Protein AF-A0A9D5FQ10-F1 (afdb_monomer_lite)

Radius of gyration: 19.31 Å; chains: 1; bounding box: 52×27×42 Å

Structure (mmCIF, N/CA/C/O backbone):
data_AF-A0A9D5FQ10-F1
#
_entry.id   AF-A0A9D5FQ10-F1
#
loop_
_atom_site.group_PDB
_atom_site.id
_atom_site.type_symbol
_atom_site.label_atom_id
_atom_site.label_alt_id
_atom_site.label_comp_id
_atom_site.label_asym_id
_atom_site.label_entity_id
_atom_site.label_seq_id
_atom_site.pdbx_PDB_ins_code
_atom_site.Cartn_x
_atom_site.Cartn_y
_atom_site.Cartn_z
_atom_site.occupancy
_atom_site.B_iso_or_equiv
_atom_site.auth_seq_id
_atom_site.auth_comp_id
_atom_site.auth_asym_id
_atom_site.auth_atom_id
_atom_site.pdbx_PDB_model_num
ATOM 1 N N . MET A 1 1 ? 16.873 -17.946 -29.615 1.00 32.41 1 MET A N 1
ATOM 2 C CA . MET A 1 1 ? 16.794 -18.595 -28.286 1.00 32.41 1 MET A CA 1
ATOM 3 C C . MET A 1 1 ? 18.141 -18.416 -27.597 1.00 32.41 1 MET A C 1
ATOM 5 O O . MET A 1 1 ? 19.077 -19.122 -27.940 1.00 32.41 1 MET A O 1
ATOM 9 N N . ILE A 1 2 ? 18.283 -17.409 -26.732 1.00 38.16 2 ILE A N 1
ATOM 10 C CA . ILE A 1 2 ? 19.558 -17.108 -26.059 1.00 38.16 2 ILE A CA 1
ATOM 11 C C . ILE A 1 2 ? 19.587 -17.900 -24.747 1.00 38.16 2 ILE A C 1
ATOM 13 O O . ILE A 1 2 ? 18.724 -17.706 -23.893 1.00 38.16 2 ILE A O 1
ATOM 17 N N . ARG A 1 3 ? 20.537 -18.833 -24.615 1.00 32.09 3 ARG A N 1
ATOM 18 C CA . ARG A 1 3 ? 20.818 -19.549 -23.362 1.00 32.09 3 ARG A CA 1
ATOM 19 C C . ARG A 1 3 ? 21.772 -18.699 -22.523 1.00 32.09 3 ARG A C 1
ATOM 21 O O . ARG A 1 3 ? 22.818 -18.304 -23.022 1.00 32.09 3 ARG A O 1
ATOM 28 N N . PHE A 1 4 ? 21.420 -18.440 -21.267 1.00 40.16 4 PHE A N 1
ATOM 29 C CA . PHE A 1 4 ? 22.328 -17.842 -20.290 1.00 40.16 4 PHE A CA 1
ATOM 30 C C . PHE A 1 4 ? 23.164 -18.957 -19.655 1.00 40.16 4 PHE A C 1
ATOM 32 O O . PHE A 1 4 ? 22.627 -19.758 -18.888 1.00 40.16 4 PHE A O 1
ATOM 39 N N . ASP A 1 5 ? 24.455 -19.035 -19.989 1.00 45.44 5 ASP A N 1
ATOM 40 C CA . ASP A 1 5 ? 25.412 -19.786 -19.176 1.00 45.44 5 ASP A CA 1
ATOM 41 C C . ASP A 1 5 ? 25.788 -18.941 -17.948 1.00 45.44 5 ASP A C 1
ATOM 43 O O . ASP A 1 5 ? 25.947 -17.721 -18.017 1.00 45.44 5 ASP A O 1
ATOM 47 N N . GLY A 1 6 ? 25.807 -19.578 -16.781 1.00 52.16 6 GLY A N 1
ATOM 48 C CA . GLY A 1 6 ? 25.891 -18.922 -15.480 1.00 52.16 6 GLY A CA 1
ATOM 49 C C . GLY A 1 6 ? 27.287 -18.436 -15.098 1.00 52.16 6 GLY A C 1
ATOM 50 O O . GLY A 1 6 ? 27.741 -18.746 -14.000 1.00 52.16 6 GLY A O 1
ATOM 51 N N . SER A 1 7 ? 27.978 -17.674 -15.949 1.00 53.31 7 SER A N 1
ATOM 52 C CA . SER A 1 7 ? 29.305 -17.150 -15.597 1.00 53.31 7 SER A CA 1
ATOM 53 C C . SER A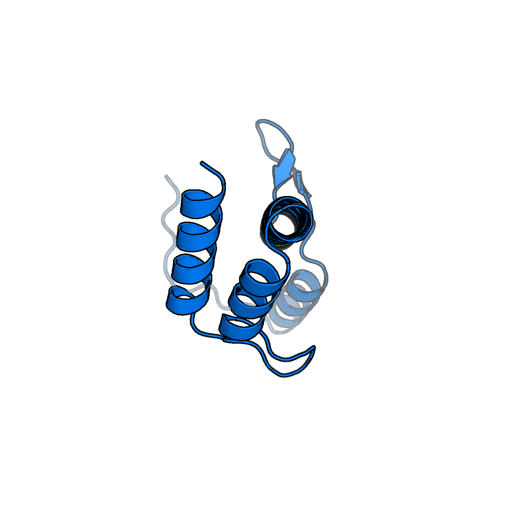 1 7 ? 29.600 -15.722 -16.076 1.00 53.31 7 SER A C 1
ATOM 55 O O . SER A 1 7 ? 30.703 -15.401 -16.511 1.00 53.31 7 SER A O 1
ATOM 57 N N . ILE A 1 8 ? 28.648 -14.795 -15.906 1.00 55.19 8 ILE A N 1
ATOM 58 C CA . ILE A 1 8 ? 28.909 -13.360 -16.117 1.00 55.19 8 ILE A CA 1
ATOM 59 C C . ILE A 1 8 ? 29.687 -12.797 -14.917 1.00 55.19 8 ILE A C 1
ATOM 61 O O . ILE A 1 8 ? 29.122 -12.447 -13.879 1.00 55.19 8 ILE A O 1
ATOM 65 N N . ARG A 1 9 ? 31.013 -12.692 -15.055 1.00 57.94 9 ARG A N 1
ATOM 66 C CA . ARG A 1 9 ? 31.886 -12.041 -14.068 1.00 57.94 9 ARG A CA 1
ATOM 67 C C . ARG A 1 9 ? 31.859 -10.523 -14.302 1.00 57.94 9 ARG A C 1
ATOM 69 O O . ARG A 1 9 ? 32.564 -10.007 -15.163 1.00 57.94 9 ARG A O 1
ATOM 76 N N . ILE A 1 10 ? 31.011 -9.811 -13.557 1.00 54.97 10 ILE A N 1
ATOM 77 C CA . ILE A 1 10 ? 30.836 -8.356 -13.705 1.00 54.97 10 ILE A CA 1
ATOM 78 C C . ILE A 1 10 ? 32.085 -7.628 -13.159 1.00 54.97 10 ILE A C 1
ATOM 80 O O . ILE A 1 10 ? 32.399 -7.787 -11.972 1.00 54.97 10 ILE A O 1
ATOM 84 N N . PRO A 1 11 ? 32.801 -6.824 -13.972 1.00 53.28 11 PRO A N 1
ATOM 85 C CA . PRO A 1 11 ? 33.965 -6.058 -13.519 1.00 53.28 11 PRO A CA 1
ATOM 86 C C . PRO A 1 11 ? 33.574 -5.048 -12.430 1.00 53.28 11 PRO A C 1
ATOM 88 O O . PRO A 1 11 ? 32.425 -4.619 -12.361 1.00 53.28 11 PRO A O 1
ATOM 91 N N . LYS A 1 12 ? 34.523 -4.628 -11.579 1.00 60.38 12 LYS A N 1
ATOM 92 C CA . LYS A 1 12 ? 34.245 -3.745 -10.421 1.00 60.38 12 LYS A CA 1
ATOM 93 C C . LYS A 1 12 ? 33.498 -2.451 -10.801 1.00 60.38 12 LYS A C 1
ATOM 95 O O . LYS A 1 12 ? 32.604 -2.030 -10.078 1.00 60.38 12 LYS A O 1
ATOM 100 N N . TRP A 1 13 ? 33.774 -1.887 -11.979 1.00 47.06 13 TRP A N 1
ATOM 101 C CA . TRP A 1 13 ? 33.030 -0.750 -12.542 1.00 47.06 13 TRP A CA 1
ATOM 102 C C . TRP A 1 13 ? 31.583 -1.094 -12.932 1.00 47.06 13 TRP A C 1
ATOM 104 O O . TRP A 1 13 ? 30.682 -0.283 -12.747 1.00 47.06 13 TRP A O 1
ATOM 114 N N . GLY A 1 14 ? 31.336 -2.315 -13.410 1.00 48.94 14 GLY A N 1
ATOM 115 C CA . GLY A 1 14 ? 29.993 -2.827 -13.681 1.00 48.94 14 GLY A CA 1
ATOM 116 C C . GLY A 1 14 ? 29.186 -3.086 -12.406 1.00 48.94 14 GLY A C 1
ATOM 117 O O . GLY A 1 14 ? 27.974 -2.920 -12.417 1.00 48.94 14 GLY A O 1
ATOM 118 N N . GLN A 1 15 ? 29.837 -3.412 -11.285 1.00 55.16 15 GLN A N 1
ATOM 119 C CA . GLN A 1 15 ? 29.168 -3.512 -9.980 1.00 55.16 15 GLN A CA 1
ATOM 120 C C . GLN A 1 15 ? 28.731 -2.131 -9.472 1.00 55.16 15 GLN A C 1
ATOM 122 O O . GLN A 1 15 ? 27.608 -1.985 -8.997 1.00 55.16 15 GLN A O 1
ATOM 127 N N . ILE A 1 16 ? 29.570 -1.102 -9.650 1.00 56.91 16 ILE A N 1
ATOM 128 C CA . ILE A 1 16 ? 29.210 0.296 -9.359 1.00 56.91 16 ILE A CA 1
ATOM 129 C C . ILE A 1 16 ? 28.040 0.737 -10.247 1.00 56.91 16 ILE A C 1
ATOM 131 O O . ILE A 1 16 ? 27.087 1.325 -9.744 1.00 56.91 16 ILE A O 1
ATOM 135 N N . LEU A 1 17 ? 28.057 0.393 -11.540 1.00 51.91 17 LEU A N 1
ATOM 136 C CA . LEU A 1 17 ? 26.959 0.702 -12.456 1.00 51.91 17 LEU A CA 1
ATOM 137 C C . LEU A 1 17 ? 25.654 0.011 -12.041 1.00 51.91 17 LEU A C 1
ATOM 139 O O . LEU A 1 17 ? 24.620 0.661 -12.054 1.00 51.91 17 LEU A O 1
ATOM 143 N N . VAL A 1 18 ? 25.687 -1.257 -11.614 1.00 53.62 18 VAL A N 1
ATOM 144 C CA . VAL A 1 18 ? 24.506 -1.977 -11.095 1.00 53.62 18 VAL A CA 1
ATOM 145 C C . VAL A 1 18 ? 23.966 -1.330 -9.818 1.00 53.62 18 VAL A C 1
ATOM 147 O O . VAL A 1 18 ? 22.752 -1.205 -9.673 1.00 53.62 18 VAL A O 1
ATOM 150 N N . VAL A 1 19 ? 24.836 -0.875 -8.913 1.00 54.38 19 VAL A N 1
ATOM 151 C CA . VAL A 1 19 ? 24.427 -0.162 -7.691 1.00 54.38 19 VAL A CA 1
ATOM 152 C C . VAL A 1 19 ? 23.814 1.201 -8.028 1.00 54.38 19 VAL A C 1
ATOM 154 O O . VAL A 1 19 ? 22.761 1.547 -7.495 1.00 54.38 19 VAL A O 1
ATOM 157 N N . VAL A 1 20 ? 24.403 1.950 -8.962 1.00 57.03 20 VAL A N 1
ATOM 158 C CA . VAL A 1 20 ? 23.848 3.227 -9.440 1.00 57.03 20 VAL A CA 1
ATOM 159 C C . 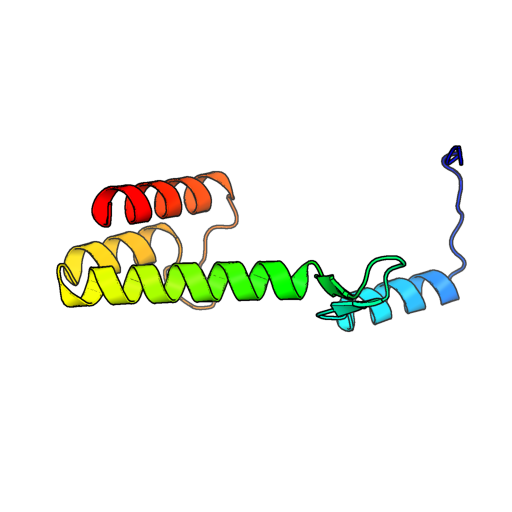VAL A 1 20 ? 22.523 3.004 -10.173 1.00 57.03 20 VAL A C 1
ATOM 161 O O . VAL A 1 20 ? 21.575 3.740 -9.921 1.00 57.03 20 VAL A O 1
ATOM 164 N N . LEU A 1 21 ? 22.400 1.956 -10.997 1.00 52.56 21 LEU A N 1
ATOM 165 C CA . LEU A 1 21 ? 21.147 1.587 -11.667 1.00 52.56 21 LEU A CA 1
ATOM 166 C C . LEU A 1 21 ? 20.068 1.131 -10.675 1.00 52.56 21 LEU A C 1
ATOM 168 O O . LEU A 1 21 ? 18.894 1.403 -10.884 1.00 52.56 21 LEU A O 1
ATOM 172 N N . MET A 1 22 ? 20.443 0.463 -9.581 1.00 49.84 22 M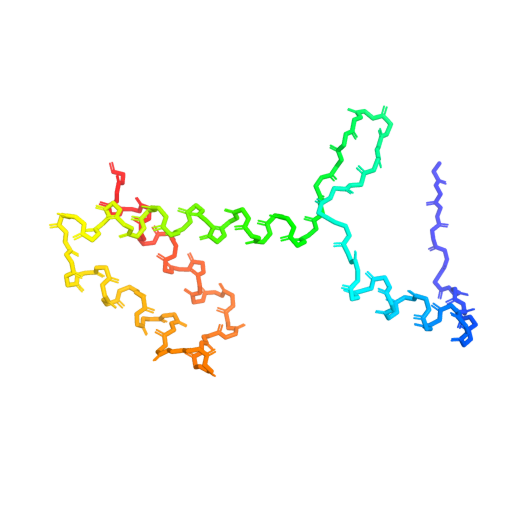ET A N 1
ATOM 173 C CA . MET A 1 22 ? 19.534 0.117 -8.478 1.00 49.84 22 MET A CA 1
ATOM 174 C C . MET A 1 22 ? 19.007 1.370 -7.767 1.00 49.84 22 MET A C 1
ATOM 176 O O . MET A 1 22 ? 17.823 1.443 -7.432 1.00 49.84 22 MET A O 1
ATOM 180 N N . LEU A 1 23 ? 19.855 2.390 -7.601 1.00 54.19 23 LEU A N 1
ATOM 181 C CA . LEU A 1 23 ? 19.459 3.697 -7.069 1.00 54.19 23 LEU A CA 1
ATOM 182 C C . LEU A 1 23 ? 18.599 4.495 -8.071 1.00 54.19 23 LEU A C 1
ATOM 184 O O . LEU A 1 23 ? 17.721 5.256 -7.655 1.00 54.19 23 LEU A O 1
ATOM 188 N N . THR A 1 24 ? 18.760 4.275 -9.380 1.00 58.84 24 THR A N 1
ATOM 189 C CA . THR A 1 24 ? 18.069 5.017 -10.452 1.00 58.84 24 THR A CA 1
ATOM 190 C C . THR A 1 24 ? 17.033 4.225 -11.249 1.00 58.84 24 THR A C 1
ATOM 192 O O . THR A 1 24 ? 16.503 4.803 -12.186 1.00 58.84 24 THR A O 1
ATOM 195 N N . LEU A 1 25 ? 16.654 2.996 -10.854 1.00 62.12 25 LEU A N 1
ATOM 196 C CA . LEU A 1 25 ? 15.615 2.158 -11.491 1.00 62.12 25 LEU A CA 1
ATOM 197 C C . LEU A 1 25 ? 14.490 3.000 -12.136 1.00 62.12 25 LEU A C 1
ATOM 199 O O . LEU A 1 25 ? 13.635 3.528 -11.406 1.00 62.12 25 LEU A O 1
ATOM 203 N N . PRO A 1 26 ? 14.496 3.165 -13.471 1.00 71.50 26 PRO A N 1
ATOM 204 C CA . PRO A 1 26 ? 13.488 3.948 -14.164 1.00 71.50 26 PRO A CA 1
ATOM 205 C C . PRO A 1 26 ? 12.070 3.501 -13.809 1.00 71.50 26 PRO A C 1
ATOM 207 O O . PRO A 1 26 ? 11.799 2.307 -13.653 1.00 71.50 26 PRO A O 1
ATOM 210 N N . ALA A 1 27 ? 11.153 4.464 -13.698 1.00 80.94 27 ALA A N 1
ATOM 211 C CA . ALA A 1 27 ? 9.727 4.165 -13.600 1.00 80.94 27 ALA A CA 1
ATOM 212 C C . ALA A 1 27 ? 9.226 3.462 -14.873 1.00 80.94 27 ALA A C 1
ATOM 214 O O . ALA A 1 27 ? 8.355 2.598 -14.819 1.00 80.94 27 ALA A O 1
ATOM 215 N N . VAL A 1 28 ? 9.819 3.807 -16.015 1.00 87.31 28 VAL A N 1
ATOM 216 C CA . VAL A 1 28 ? 9.455 3.306 -17.335 1.00 87.31 28 VAL A CA 1
ATOM 217 C C . VAL A 1 28 ? 10.728 3.007 -18.122 1.00 87.31 28 VAL A C 1
ATOM 219 O O . VAL A 1 28 ? 11.686 3.777 -18.074 1.00 87.31 28 VAL A O 1
ATOM 222 N N . TYR A 1 29 ? 10.724 1.898 -18.855 1.00 84.38 29 TYR A N 1
ATOM 223 C CA . TYR A 1 29 ? 11.787 1.478 -19.763 1.00 84.38 29 TYR A CA 1
ATOM 224 C C . TYR A 1 29 ? 11.263 1.440 -21.202 1.00 84.38 29 TYR A C 1
ATOM 226 O O . TYR A 1 29 ? 10.099 1.095 -21.413 1.00 84.38 29 TYR A O 1
ATOM 234 N N . PRO A 1 30 ? 12.089 1.741 -22.214 1.00 86.81 30 PRO A N 1
ATOM 235 C CA . PRO A 1 30 ? 11.715 1.502 -23.603 1.00 86.81 30 PRO A CA 1
ATOM 236 C C . PRO A 1 30 ? 11.568 -0.007 -23.876 1.00 86.81 30 PRO A C 1
ATOM 238 O O . PRO A 1 30 ? 12.274 -0.831 -23.291 1.00 86.81 30 PRO A O 1
ATOM 241 N N . GLY A 1 31 ? 10.662 -0.377 -24.780 1.00 84.56 31 GLY A N 1
ATOM 242 C CA . GLY A 1 31 ? 10.459 -1.752 -25.230 1.00 84.56 31 GLY A CA 1
ATOM 243 C C . GLY A 1 31 ? 9.969 -1.790 -26.676 1.00 84.56 31 GLY A C 1
ATOM 244 O O . GLY A 1 31 ? 9.366 -0.833 -27.151 1.00 84.56 31 GLY A O 1
ATOM 245 N N . GLU A 1 32 ? 10.217 -2.900 -27.377 1.00 83.25 32 GLU A N 1
ATOM 246 C CA . GLU A 1 32 ? 9.887 -3.055 -28.809 1.00 83.25 32 GLU A CA 1
ATOM 247 C C . GLU A 1 32 ? 8.394 -2.856 -29.132 1.00 83.25 32 GLU A C 1
ATOM 249 O O . GLU A 1 32 ? 8.051 -2.491 -30.249 1.00 83.25 32 GLU A O 1
ATOM 254 N N . GLY A 1 33 ? 7.508 -3.051 -28.149 1.00 89.50 33 GLY A N 1
ATOM 255 C CA . GLY A 1 33 ? 6.059 -2.835 -28.260 1.00 89.50 33 GLY A CA 1
ATOM 256 C C . GLY A 1 33 ? 5.541 -1.625 -27.478 1.00 89.50 33 GLY A C 1
ATOM 257 O O . GLY A 1 33 ? 4.356 -1.572 -27.165 1.00 89.50 33 GLY A O 1
ATOM 258 N N . GLY A 1 34 ? 6.422 -0.697 -27.100 1.00 85.56 34 GLY A N 1
ATOM 259 C CA . GLY A 1 34 ? 6.093 0.464 -26.278 1.00 85.56 34 GLY A CA 1
ATOM 260 C C . GLY A 1 34 ? 6.718 0.427 -24.879 1.00 85.56 34 GLY A C 1
ATOM 261 O O . GLY A 1 34 ? 7.508 -0.468 -24.555 1.00 85.56 34 GLY A O 1
ATOM 262 N N . PRO A 1 35 ? 6.403 1.432 -24.046 1.00 89.94 35 PRO A N 1
ATOM 263 C CA . PRO A 1 35 ? 7.017 1.580 -22.737 1.00 89.94 35 PRO A CA 1
ATOM 264 C C . PRO A 1 35 ? 6.641 0.424 -21.798 1.00 89.94 35 PRO A C 1
ATOM 266 O O . PRO A 1 35 ? 5.477 0.045 -21.693 1.00 89.94 35 PRO A O 1
ATOM 269 N N . ARG A 1 36 ? 7.629 -0.127 -21.091 1.00 86.88 36 ARG A N 1
ATOM 270 C CA . ARG A 1 36 ? 7.464 -1.162 -20.064 1.00 86.88 36 ARG A CA 1
ATOM 271 C C . ARG A 1 36 ? 7.582 -0.537 -18.684 1.00 86.88 36 ARG A C 1
ATOM 273 O O . ARG A 1 36 ? 8.484 0.264 -18.446 1.00 86.88 36 ARG A O 1
ATOM 280 N N . SER A 1 37 ? 6.708 -0.918 -17.763 1.00 87.12 37 SER A N 1
ATOM 281 C CA . SER A 1 37 ? 6.779 -0.438 -16.389 1.00 87.12 37 SER A CA 1
ATOM 282 C C . SER A 1 37 ? 7.958 -1.046 -15.633 1.00 87.12 37 SER A C 1
ATOM 284 O O . SER A 1 37 ? 8.310 -2.218 -15.783 1.00 87.12 37 SER A O 1
ATOM 286 N N . GLY A 1 38 ? 8.603 -0.218 -14.818 1.00 87.81 38 GLY A N 1
ATOM 287 C CA . GLY A 1 38 ? 9.638 -0.646 -13.893 1.00 87.81 38 GLY A CA 1
ATOM 288 C C . GLY A 1 38 ? 9.062 -1.177 -12.587 1.00 87.81 38 GLY A C 1
ATOM 289 O O . GLY A 1 38 ? 7.973 -0.797 -12.165 1.00 87.81 38 GLY A O 1
ATOM 290 N N . VAL A 1 39 ? 9.848 -1.985 -11.874 1.00 86.69 39 VAL A N 1
ATOM 291 C CA . VAL A 1 39 ? 9.454 -2.547 -10.567 1.00 86.69 39 VAL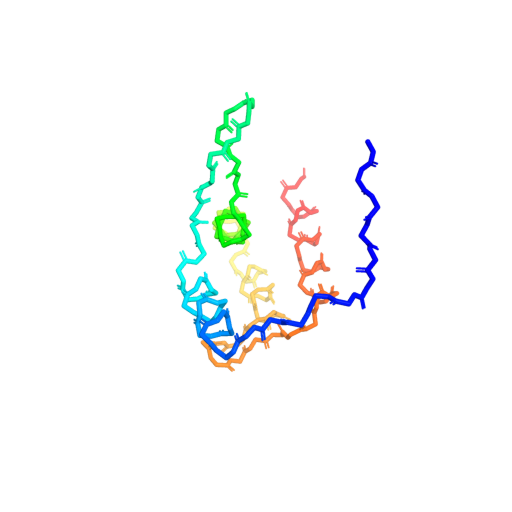 A CA 1
ATOM 292 C C . VAL A 1 39 ? 9.077 -1.453 -9.559 1.00 86.69 39 VAL A C 1
ATOM 294 O O . VAL A 1 39 ? 8.112 -1.612 -8.817 1.00 86.69 39 VAL A O 1
ATOM 297 N N . ARG A 1 40 ? 9.795 -0.318 -9.546 1.00 86.12 40 ARG A N 1
ATOM 298 C CA . ARG A 1 40 ? 9.465 0.812 -8.657 1.00 86.12 40 ARG A CA 1
ATOM 299 C C . ARG A 1 40 ? 8.133 1.466 -9.014 1.00 86.12 40 ARG A C 1
ATOM 301 O O . ARG A 1 40 ? 7.384 1.813 -8.109 1.00 86.12 40 ARG A O 1
ATOM 308 N N . PHE A 1 41 ? 7.839 1.599 -10.307 1.00 90.25 41 PHE A N 1
ATOM 309 C CA . PHE A 1 41 ? 6.566 2.145 -10.767 1.00 90.25 41 PHE A CA 1
ATOM 310 C C . PHE A 1 41 ? 5.407 1.230 -10.383 1.00 90.25 41 PHE A C 1
ATOM 312 O O . PHE A 1 41 ? 4.428 1.702 -9.820 1.00 90.25 41 PHE A O 1
ATOM 319 N N . GLU A 1 42 ? 5.545 -0.080 -10.594 1.00 92.44 42 GLU A N 1
ATOM 320 C CA . GLU A 1 42 ? 4.511 -1.040 -10.193 1.00 92.44 42 GLU A CA 1
ATOM 321 C C . GLU A 1 42 ? 4.289 -1.061 -8.678 1.00 92.44 42 GLU A C 1
ATOM 323 O O . GLU A 1 42 ? 3.147 -1.085 -8.229 1.00 92.44 42 GLU A O 1
ATOM 328 N N . ALA A 1 43 ? 5.358 -0.978 -7.880 1.00 89.81 43 ALA A N 1
ATOM 329 C CA . ALA A 1 43 ? 5.240 -0.907 -6.425 1.00 89.81 43 ALA A CA 1
ATOM 330 C C . ALA A 1 43 ? 4.532 0.377 -5.956 1.00 89.81 43 ALA A C 1
ATOM 332 O O . ALA A 1 43 ? 3.698 0.329 -5.053 1.00 89.81 43 ALA A O 1
ATOM 333 N N . GLN A 1 44 ? 4.839 1.524 -6.572 1.00 91.00 44 GLN A N 1
ATOM 334 C CA . GLN A 1 44 ? 4.160 2.788 -6.276 1.00 91.00 44 GLN A CA 1
ATOM 335 C C . GLN A 1 44 ? 2.692 2.754 -6.706 1.00 91.00 44 GLN A C 1
ATOM 337 O O . GLN A 1 44 ? 1.834 3.159 -5.926 1.00 91.00 44 GLN A O 1
ATOM 342 N N . ARG A 1 45 ? 2.398 2.224 -7.899 1.00 94.31 45 ARG A N 1
ATOM 343 C CA . ARG A 1 45 ? 1.031 2.061 -8.403 1.00 94.31 45 ARG A CA 1
ATOM 344 C C . ARG A 1 45 ? 0.198 1.182 -7.471 1.00 94.31 45 ARG A C 1
ATOM 346 O O . ARG A 1 45 ? -0.882 1.598 -7.068 1.00 94.31 45 ARG A O 1
ATOM 353 N N . GLU A 1 46 ? 0.719 0.018 -7.075 1.00 93.06 46 GLU A N 1
ATOM 354 C CA . GLU A 1 46 ? 0.049 -0.868 -6.111 1.00 93.06 46 GLU A CA 1
ATOM 355 C C . GLU A 1 46 ? -0.201 -0.150 -4.773 1.00 93.06 46 GLU A C 1
ATOM 357 O O . GLU A 1 46 ? -1.300 -0.232 -4.227 1.00 93.06 46 GLU A O 1
ATOM 362 N N . GLY A 1 47 ? 0.777 0.614 -4.276 1.00 92.50 47 GLY A N 1
ATOM 363 C CA . GLY A 1 47 ? 0.617 1.409 -3.058 1.00 92.50 47 GLY A CA 1
ATOM 364 C C . GLY A 1 47 ? -0.467 2.490 -3.164 1.00 92.50 47 GLY A C 1
ATOM 365 O O . GLY A 1 47 ? -1.237 2.674 -2.221 1.00 92.50 47 GLY A O 1
ATOM 366 N N . SER A 1 48 ? -0.558 3.184 -4.301 1.00 96.19 48 SER A N 1
ATOM 367 C CA . SER A 1 48 ? -1.603 4.184 -4.558 1.00 96.19 48 SER A CA 1
ATOM 368 C C . SER A 1 48 ? -2.997 3.559 -4.635 1.00 96.19 48 SER A C 1
ATOM 370 O O . SER A 1 48 ? -3.938 4.096 -4.056 1.00 96.19 48 SER A O 1
ATOM 372 N N . GLU A 1 49 ? -3.135 2.409 -5.295 1.00 96.06 49 GLU A N 1
ATOM 373 C CA . GLU A 1 49 ? -4.404 1.675 -5.368 1.00 96.06 49 GLU A CA 1
ATOM 374 C C . GLU A 1 49 ? -4.880 1.226 -3.983 1.00 96.06 49 GLU A C 1
ATOM 376 O O . GLU A 1 49 ? -6.034 1.453 -3.614 1.00 96.06 49 GLU A O 1
ATOM 381 N N . ASP A 1 50 ? -3.985 0.639 -3.185 1.00 94.88 50 ASP A N 1
ATOM 382 C CA . ASP A 1 50 ? -4.314 0.196 -1.829 1.00 94.88 50 ASP A CA 1
ATOM 383 C C . ASP A 1 50 ? -4.678 1.382 -0.913 1.00 94.88 50 ASP A C 1
ATOM 385 O O . ASP A 1 50 ? -5.562 1.253 -0.059 1.00 94.88 50 ASP A O 1
ATOM 389 N N . PHE A 1 51 ? -4.060 2.554 -1.108 1.00 95.62 51 PHE A N 1
ATOM 390 C CA . PHE A 1 51 ? -4.423 3.779 -0.392 1.00 95.62 51 PHE A CA 1
ATOM 391 C C . PHE A 1 51 ? -5.847 4.240 -0.718 1.00 95.62 51 PHE A C 1
ATOM 393 O O . PHE A 1 51 ? -6.620 4.509 0.204 1.00 95.62 51 PHE A O 1
ATOM 400 N N . GLU A 1 52 ? -6.231 4.286 -1.994 1.00 97.31 52 GLU A N 1
ATOM 401 C CA . GLU A 1 52 ? -7.589 4.686 -2.384 1.00 97.31 52 GLU A CA 1
ATOM 402 C C . GLU A 1 52 ? -8.646 3.717 -1.839 1.00 97.31 52 GLU A C 1
ATOM 404 O O . GLU A 1 52 ? -9.661 4.150 -1.287 1.00 97.31 52 GLU A O 1
ATOM 409 N N . LEU A 1 53 ? -8.380 2.407 -1.869 1.00 96.88 53 LEU A N 1
ATOM 410 C CA . LEU A 1 53 ? -9.259 1.410 -1.248 1.00 96.88 53 LEU A CA 1
ATOM 411 C C . LEU A 1 53 ? -9.401 1.639 0.265 1.00 96.88 53 LEU A C 1
ATOM 413 O O . LEU A 1 53 ? -10.508 1.593 0.810 1.00 96.88 53 LEU A O 1
ATOM 417 N N . LEU A 1 54 ? -8.302 1.931 0.963 1.00 96.94 54 LEU A N 1
ATOM 418 C CA . LEU A 1 54 ? -8.348 2.269 2.386 1.00 96.94 54 LEU A CA 1
ATOM 419 C C . LEU A 1 54 ? -9.146 3.550 2.645 1.00 96.94 54 LEU A C 1
ATOM 421 O O . LEU A 1 54 ? -9.915 3.582 3.604 1.00 96.94 54 LEU A O 1
ATOM 425 N N . ARG A 1 55 ? -9.034 4.571 1.788 1.00 97.69 55 ARG A N 1
ATOM 426 C CA . ARG A 1 55 ? -9.826 5.810 1.884 1.00 97.69 55 ARG A CA 1
ATOM 427 C C . ARG A 1 55 ? -11.311 5.560 1.645 1.00 97.69 55 ARG A C 1
ATOM 429 O O . ARG A 1 55 ? -12.143 6.124 2.356 1.00 97.69 55 ARG A O 1
ATOM 436 N N . MET A 1 56 ? -11.664 4.690 0.701 1.00 97.62 56 MET A N 1
ATOM 437 C CA . MET A 1 56 ? -13.049 4.251 0.501 1.00 97.62 56 MET A CA 1
ATOM 438 C C . MET A 1 56 ? -13.596 3.540 1.745 1.00 97.62 56 MET A C 1
ATOM 440 O O . MET A 1 56 ? -14.706 3.840 2.194 1.00 97.62 56 MET A O 1
ATOM 444 N N . LEU A 1 57 ? -12.810 2.638 2.343 1.00 97.75 57 LEU A N 1
ATOM 445 C CA . LEU A 1 57 ? -13.201 1.961 3.577 1.00 97.75 57 LEU A CA 1
ATOM 446 C C . LEU A 1 57 ? -13.308 2.943 4.747 1.00 97.75 57 LEU A C 1
ATOM 448 O O . LEU A 1 57 ? -14.252 2.858 5.523 1.00 97.75 57 LEU A O 1
ATOM 452 N N . GLU A 1 58 ? -12.384 3.888 4.875 1.00 97.81 58 GLU A N 1
ATOM 453 C CA . GLU A 1 58 ? -12.369 4.877 5.954 1.00 97.81 58 GLU A CA 1
ATOM 454 C C . GLU A 1 58 ? -13.632 5.746 5.959 1.00 97.81 58 GLU A C 1
ATOM 456 O O . GLU A 1 58 ? -14.192 5.993 7.027 1.00 97.81 58 GLU A O 1
ATOM 461 N N . ARG A 1 59 ? -14.133 6.130 4.776 1.00 97.44 59 ARG A N 1
ATOM 462 C CA . ARG A 1 59 ? -15.378 6.907 4.629 1.00 97.44 59 ARG A CA 1
ATOM 463 C C . ARG A 1 59 ? -16.608 6.199 5.199 1.00 97.44 59 ARG A C 1
ATOM 465 O O . ARG A 1 59 ? -17.550 6.870 5.602 1.00 97.44 59 ARG A O 1
ATOM 472 N N . THR A 1 60 ? -16.619 4.866 5.222 1.00 96.62 60 THR A N 1
ATOM 473 C CA . THR A 1 60 ? -17.780 4.074 5.669 1.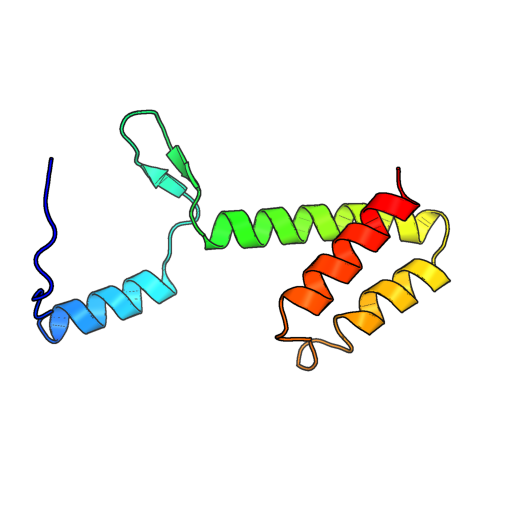00 96.62 60 THR A CA 1
ATOM 474 C C . THR A 1 60 ? -17.560 3.393 7.021 1.00 96.62 60 THR A C 1
ATOM 476 O O . THR A 1 60 ? -18.486 3.282 7.820 1.00 96.62 60 THR A O 1
ATOM 479 N N . LYS A 1 61 ? -16.339 2.920 7.292 1.00 97.38 61 LYS A N 1
ATOM 480 C CA . LYS A 1 61 ? -15.959 2.096 8.449 1.00 97.38 61 LYS A CA 1
ATOM 481 C C . LYS A 1 61 ? -14.562 2.498 8.970 1.00 97.38 61 LYS A C 1
ATOM 483 O O . LYS A 1 61 ? -13.621 1.699 8.908 1.00 97.38 61 LYS A O 1
ATOM 488 N N . PRO A 1 62 ? -14.405 3.697 9.562 1.00 97.00 62 PRO A N 1
ATOM 489 C CA . PRO A 1 62 ? -13.095 4.258 9.924 1.00 97.00 62 PRO A CA 1
ATOM 490 C C . PRO A 1 62 ? -12.317 3.411 10.940 1.00 97.00 62 PRO A C 1
ATOM 492 O O . PRO A 1 62 ? -11.112 3.208 10.798 1.00 97.00 62 PRO A O 1
ATOM 495 N N . ARG A 1 63 ? -13.001 2.829 11.936 1.00 97.25 63 ARG A N 1
ATOM 496 C CA . ARG A 1 63 ? -12.358 1.922 12.905 1.00 97.25 63 ARG A CA 1
ATOM 497 C C . ARG A 1 63 ? -11.785 0.678 12.225 1.00 97.25 63 ARG A C 1
ATOM 499 O O . ARG A 1 63 ? -10.679 0.261 12.548 1.00 97.25 63 ARG A O 1
ATOM 506 N N . GLN A 1 64 ? -12.515 0.112 11.264 1.00 96.38 64 GLN A N 1
ATOM 507 C CA . GLN A 1 64 ? -12.072 -1.077 10.540 1.00 96.38 64 GLN A CA 1
ATOM 508 C C . GLN A 1 64 ? -10.879 -0.767 9.628 1.00 96.38 64 GLN A C 1
ATOM 510 O O . GLN A 1 64 ? -9.942 -1.565 9.584 1.00 96.38 64 GLN A O 1
ATOM 515 N N . ALA A 1 65 ? -10.879 0.396 8.966 1.00 96.62 65 ALA A N 1
ATOM 516 C CA . ALA A 1 65 ? -9.738 0.879 8.190 1.00 96.62 65 ALA A CA 1
ATOM 517 C C . ALA A 1 65 ? -8.484 1.025 9.071 1.00 96.62 65 ALA A C 1
ATOM 519 O O . ALA A 1 65 ? -7.438 0.459 8.754 1.00 96.62 65 ALA A O 1
ATOM 520 N N . ALA A 1 66 ? -8.605 1.673 10.235 1.00 95.25 66 ALA A N 1
ATOM 521 C CA . ALA A 1 66 ? -7.497 1.825 11.179 1.00 95.25 66 ALA A CA 1
ATOM 522 C C . ALA A 1 66 ? -6.955 0.473 11.683 1.00 95.25 66 ALA A C 1
ATOM 524 O O . ALA A 1 66 ? -5.740 0.287 11.771 1.00 95.25 66 ALA A O 1
ATOM 525 N N . THR A 1 67 ? -7.831 -0.494 11.980 1.00 95.62 67 THR A N 1
ATOM 526 C CA . THR A 1 67 ? -7.417 -1.855 12.360 1.00 95.62 67 THR A CA 1
ATOM 527 C C . THR A 1 67 ? -6.694 -2.574 11.221 1.00 95.62 67 THR A C 1
ATOM 529 O O . THR A 1 67 ? -5.704 -3.260 11.474 1.00 95.62 67 THR A O 1
ATOM 532 N N . MET A 1 68 ? -7.150 -2.425 9.973 1.00 94.75 68 MET A N 1
ATOM 533 C CA . MET A 1 68 ? -6.463 -3.007 8.815 1.00 94.75 68 MET A CA 1
ATOM 534 C C . MET A 1 68 ? -5.064 -2.416 8.639 1.00 94.75 68 MET A C 1
ATOM 536 O O . MET A 1 68 ? -4.109 -3.182 8.520 1.00 94.75 68 MET A O 1
ATOM 540 N N . VAL A 1 69 ? -4.917 -1.090 8.705 1.00 94.81 69 VAL A N 1
ATOM 541 C CA . VAL A 1 69 ? -3.604 -0.428 8.606 1.00 94.81 69 VAL A CA 1
ATOM 542 C C . VAL A 1 69 ? -2.668 -0.913 9.713 1.00 94.81 69 VAL A C 1
ATOM 544 O O . VAL A 1 69 ? -1.568 -1.375 9.415 1.00 94.81 69 VAL A O 1
ATOM 547 N N . ARG A 1 70 ? -3.134 -0.931 10.971 1.00 94.94 70 ARG A N 1
ATOM 548 C CA . ARG A 1 70 ? -2.351 -1.408 12.129 1.00 94.94 70 ARG A CA 1
ATOM 549 C C . ARG A 1 70 ? -1.911 -2.870 12.031 1.00 94.94 70 ARG A C 1
ATOM 551 O O . ARG A 1 70 ? -0.926 -3.247 12.654 1.00 94.94 70 ARG A O 1
ATOM 558 N N . SER A 1 71 ? -2.605 -3.699 11.248 1.00 93.75 71 SER A N 1
ATOM 559 C CA . SER A 1 71 ? -2.183 -5.090 11.021 1.00 93.75 71 SER A CA 1
ATOM 560 C C . SER A 1 71 ? -0.946 -5.220 10.123 1.00 93.75 71 SER A C 1
ATOM 562 O O . SER A 1 71 ? -0.302 -6.267 10.113 1.00 93.75 71 SER A O 1
ATOM 564 N N . VAL A 1 72 ? -0.606 -4.163 9.380 1.00 94.81 72 VAL A N 1
ATOM 565 C CA . VAL A 1 72 ? 0.494 -4.144 8.405 1.00 94.81 72 VAL A CA 1
ATOM 566 C C . VAL A 1 72 ? 1.597 -3.173 8.824 1.00 94.81 72 VAL A C 1
ATOM 568 O O . VAL A 1 72 ? 2.778 -3.472 8.645 1.00 94.81 72 VAL A O 1
ATOM 571 N N . THR A 1 73 ? 1.233 -2.021 9.388 1.00 94.00 73 THR A N 1
ATOM 572 C CA . THR A 1 73 ? 2.167 -0.977 9.813 1.00 94.00 73 THR A CA 1
ATOM 573 C C . THR A 1 73 ? 1.675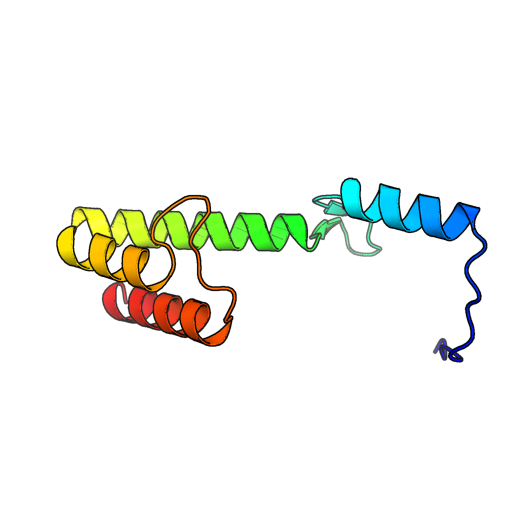 -0.256 11.063 1.00 94.00 73 THR A C 1
ATOM 575 O O . THR A 1 73 ? 0.505 0.102 11.182 1.00 94.00 73 THR A O 1
ATOM 578 N N . ASN A 1 74 ? 2.593 -0.021 11.995 1.00 89.56 74 ASN A N 1
ATOM 579 C CA . ASN A 1 74 ? 2.384 0.777 13.201 1.00 89.56 74 ASN A CA 1
ATOM 580 C C . ASN A 1 74 ? 3.067 2.153 13.113 1.00 89.56 74 ASN A C 1
ATOM 582 O O . ASN A 1 74 ? 3.022 2.921 14.072 1.00 89.56 74 ASN A O 1
ATOM 586 N N . GLY A 1 75 ? 3.709 2.471 11.985 1.00 87.19 75 GLY A N 1
ATOM 587 C CA . GLY A 1 75 ? 4.396 3.740 11.750 1.00 87.19 75 GLY A CA 1
ATOM 588 C C . GLY A 1 75 ? 5.531 3.603 10.735 1.00 87.19 75 GLY A C 1
ATOM 589 O O . GLY A 1 75 ? 5.843 2.507 10.276 1.00 87.19 75 GLY A O 1
ATOM 590 N N . PHE A 1 76 ? 6.191 4.717 10.409 1.00 83.62 76 PHE A N 1
ATOM 591 C CA . PHE A 1 76 ? 7.221 4.781 9.359 1.00 83.62 76 PHE A CA 1
ATOM 592 C C . PHE A 1 76 ? 8.344 3.739 9.494 1.00 83.62 76 PHE A C 1
ATOM 594 O O . PHE A 1 76 ? 8.783 3.177 8.495 1.00 83.62 76 PHE A O 1
ATOM 601 N N . GLY A 1 77 ? 8.799 3.456 10.717 1.00 90.06 77 GLY A N 1
ATOM 602 C CA . GLY A 1 77 ? 9.859 2.472 10.970 1.00 90.06 77 GLY A CA 1
ATOM 603 C C . GLY A 1 77 ? 9.364 1.068 11.326 1.00 90.06 77 GLY A C 1
ATOM 604 O O . GLY A 1 77 ? 10.178 0.161 11.474 1.00 90.06 77 GLY A O 1
ATOM 605 N N . SER A 1 78 ? 8.053 0.875 11.498 1.00 92.31 78 SER A N 1
ATOM 606 C CA . SER A 1 78 ? 7.477 -0.361 12.032 1.00 92.31 78 SER A CA 1
ATOM 607 C C . SER A 1 78 ? 6.404 -0.888 11.091 1.00 92.31 78 SER A C 1
ATOM 609 O O . SER A 1 78 ? 5.228 -0.555 11.208 1.00 92.31 78 SER A O 1
ATOM 611 N N . TYR A 1 79 ? 6.831 -1.718 10.146 1.00 92.69 79 TYR A N 1
ATOM 612 C CA . TYR A 1 79 ? 5.969 -2.367 9.166 1.00 92.69 79 TYR A CA 1
ATOM 613 C C . TYR A 1 79 ? 6.360 -3.834 8.994 1.00 92.69 79 TYR A C 1
ATOM 615 O O . TYR A 1 79 ? 7.503 -4.233 9.239 1.00 92.69 79 TYR A O 1
ATOM 623 N N . THR A 1 80 ? 5.401 -4.654 8.576 1.00 92.31 80 THR A N 1
ATOM 624 C CA . THR A 1 80 ? 5.657 -6.066 8.292 1.00 92.31 80 THR A CA 1
ATOM 625 C C . THR A 1 80 ? 6.532 -6.226 7.050 1.00 92.31 80 THR A C 1
ATOM 627 O O . THR A 1 80 ? 6.277 -5.627 6.008 1.00 92.31 80 THR A O 1
ATOM 630 N N . LYS A 1 81 ? 7.555 -7.078 7.148 1.00 93.00 81 LYS A N 1
ATOM 631 C CA . LYS A 1 81 ? 8.345 -7.543 5.995 1.00 93.00 81 LYS A CA 1
ATOM 632 C C . LYS A 1 81 ? 7.818 -8.868 5.431 1.00 93.00 81 LYS A C 1
ATOM 634 O O . LYS A 1 81 ? 8.335 -9.357 4.432 1.00 93.00 81 LYS A O 1
ATOM 639 N N . ASP A 1 82 ? 6.799 -9.458 6.063 1.00 94.94 82 ASP A N 1
ATOM 640 C CA . ASP A 1 82 ? 6.172 -10.690 5.589 1.00 94.94 82 ASP A CA 1
ATOM 641 C C . ASP A 1 82 ? 5.104 -10.373 4.533 1.00 94.94 82 ASP A C 1
ATOM 643 O O . ASP A 1 82 ? 4.020 -9.858 4.831 1.00 94.94 82 ASP A O 1
ATOM 647 N N . LEU A 1 83 ? 5.404 -10.742 3.286 1.00 92.00 83 LEU A N 1
ATOM 648 C CA . LEU A 1 83 ? 4.505 -10.580 2.143 1.00 92.00 83 LEU A CA 1
ATOM 649 C C . LEU A 1 83 ? 3.151 -11.272 2.351 1.00 92.00 83 LEU A C 1
ATOM 651 O O . LEU A 1 83 ? 2.136 -10.796 1.842 1.00 92.00 83 LEU A O 1
ATOM 655 N N . ARG A 1 84 ? 3.094 -12.375 3.105 1.00 96.06 84 ARG A N 1
ATOM 656 C CA . ARG A 1 84 ? 1.846 -13.115 3.352 1.00 96.06 84 ARG A CA 1
ATOM 657 C C . ARG A 1 84 ? 0.879 -12.292 4.191 1.00 96.06 84 ARG A C 1
ATOM 659 O O . ARG A 1 84 ? -0.315 -12.282 3.892 1.00 96.06 84 ARG A O 1
ATOM 666 N N . VAL A 1 85 ? 1.395 -11.571 5.188 1.00 94.88 85 VAL A N 1
ATOM 667 C CA . VAL A 1 85 ? 0.605 -10.669 6.038 1.00 94.88 85 VAL A CA 1
ATOM 668 C C . VAL A 1 85 ? 0.026 -9.537 5.191 1.00 94.88 85 VAL A C 1
ATOM 670 O O . VAL A 1 85 ? -1.185 -9.314 5.216 1.00 94.88 85 VAL A O 1
ATOM 673 N N . PHE A 1 86 ? 0.856 -8.900 4.361 1.00 93.38 86 PHE A N 1
ATOM 674 C CA . PHE A 1 86 ? 0.418 -7.828 3.461 1.00 93.38 86 PHE A CA 1
ATOM 675 C C . PHE A 1 86 ? -0.679 -8.301 2.490 1.00 93.38 86 PHE A C 1
ATOM 677 O O . PHE A 1 86 ? -1.758 -7.713 2.402 1.00 93.38 86 PHE A O 1
ATOM 684 N N . ARG A 1 87 ? -0.459 -9.434 1.810 1.00 94.12 87 ARG A N 1
ATOM 685 C CA . ARG A 1 87 ? -1.419 -10.000 0.843 1.00 94.12 87 ARG A CA 1
ATOM 686 C C . ARG A 1 87 ? -2.716 -10.469 1.510 1.00 94.12 87 ARG A C 1
ATOM 688 O O . ARG A 1 87 ? -3.783 -10.398 0.899 1.00 94.12 87 ARG A O 1
ATOM 695 N N . ALA A 1 88 ? -2.661 -10.956 2.749 1.00 96.31 88 ALA A N 1
ATOM 696 C CA . ALA A 1 88 ? -3.857 -11.291 3.520 1.00 96.31 88 ALA A CA 1
ATOM 697 C C . ALA A 1 88 ? -4.683 -10.039 3.859 1.00 96.31 88 ALA A C 1
ATOM 699 O O . ALA A 1 88 ? -5.900 -10.055 3.662 1.00 96.31 88 ALA A O 1
ATOM 700 N N . ALA A 1 89 ? -4.034 -8.952 4.289 1.00 95.44 89 ALA A N 1
ATOM 701 C CA . ALA A 1 89 ? -4.699 -7.678 4.556 1.00 95.44 89 ALA A CA 1
ATOM 702 C C . ALA A 1 89 ? -5.367 -7.111 3.293 1.00 95.44 89 ALA A C 1
ATOM 704 O O . ALA A 1 89 ? -6.552 -6.780 3.336 1.00 95.44 89 ALA A O 1
ATOM 705 N N . ARG A 1 90 ? -4.666 -7.111 2.149 1.00 95.31 90 ARG A N 1
ATOM 706 C CA . ARG A 1 90 ? -5.213 -6.655 0.859 1.00 95.31 90 ARG A CA 1
ATOM 707 C C . ARG A 1 90 ? -6.444 -7.455 0.422 1.00 95.31 90 ARG A C 1
ATOM 709 O O . ARG A 1 90 ? -7.470 -6.879 0.079 1.00 95.31 90 ARG A O 1
ATOM 716 N N . ARG A 1 91 ? -6.398 -8.791 0.507 1.00 96.62 91 ARG A N 1
ATOM 717 C CA . ARG A 1 91 ? -7.568 -9.645 0.207 1.00 96.62 91 ARG A CA 1
ATOM 718 C C . ARG A 1 91 ? -8.752 -9.347 1.123 1.00 96.62 91 ARG A C 1
ATOM 720 O O . ARG A 1 91 ? -9.892 -9.335 0.667 1.00 96.62 91 ARG A O 1
ATOM 727 N N . LYS A 1 92 ? -8.491 -9.101 2.409 1.00 96.44 92 LYS A N 1
ATOM 728 C CA . LYS A 1 92 ? -9.531 -8.727 3.372 1.00 96.44 92 LYS A CA 1
ATOM 729 C C . LYS A 1 92 ? -10.143 -7.368 3.029 1.00 96.44 92 LYS A C 1
ATOM 731 O O . LYS A 1 92 ? -11.358 -7.243 3.103 1.00 96.44 92 LYS A O 1
ATOM 736 N N . LEU A 1 93 ? -9.325 -6.387 2.645 1.00 96.44 93 LEU A N 1
ATOM 737 C CA . LEU A 1 93 ? -9.776 -5.064 2.209 1.00 96.44 93 LEU A CA 1
ATOM 738 C C . LEU A 1 93 ? -10.706 -5.170 0.997 1.00 96.44 93 LEU A C 1
ATOM 740 O O . LEU A 1 93 ? -11.832 -4.685 1.056 1.00 96.44 93 LEU A O 1
ATOM 744 N N . LEU A 1 94 ? -10.283 -5.894 -0.042 1.00 96.44 94 LEU A N 1
ATOM 745 C CA . LEU A 1 94 ? -11.096 -6.119 -1.240 1.00 96.44 94 LEU A CA 1
ATOM 746 C C . LEU A 1 94 ? -12.424 -6.804 -0.911 1.00 96.44 94 LEU A C 1
ATOM 748 O O . LEU A 1 94 ? -13.465 -6.340 -1.353 1.00 96.44 94 LEU A O 1
ATOM 752 N N . LYS A 1 95 ? -12.413 -7.845 -0.070 1.00 96.81 95 LYS A N 1
ATOM 753 C CA . LYS A 1 95 ? -13.636 -8.548 0.350 1.00 96.81 95 LYS A CA 1
ATOM 754 C C . LYS A 1 95 ? -14.624 -7.658 1.115 1.00 96.81 95 LYS A C 1
ATOM 756 O O . LYS A 1 95 ? -15.807 -7.960 1.137 1.00 96.81 95 LYS A O 1
ATOM 761 N N . VAL A 1 96 ? -14.152 -6.614 1.795 1.00 95.88 96 VAL A N 1
ATOM 762 C CA . VAL A 1 96 ? -15.026 -5.682 2.530 1.00 95.88 96 VAL A CA 1
ATOM 763 C C . VAL A 1 96 ? -15.624 -4.610 1.610 1.00 95.88 96 VAL A C 1
ATOM 765 O O . VAL A 1 96 ? -16.647 -4.025 1.966 1.00 95.88 96 VAL A O 1
ATOM 768 N N . LEU A 1 97 ? -14.977 -4.337 0.473 1.00 94.75 97 LEU A N 1
ATOM 769 C CA . LEU A 1 97 ? -15.376 -3.316 -0.503 1.00 94.75 97 LEU A CA 1
ATOM 770 C C . LEU A 1 97 ? -16.090 -3.877 -1.742 1.00 94.75 97 LEU A C 1
ATOM 772 O O . LEU A 1 97 ? -16.673 -3.091 -2.482 1.00 94.75 97 LEU A O 1
ATOM 776 N N . SER A 1 98 ? -16.007 -5.191 -1.975 1.00 90.00 98 SER A N 1
ATOM 777 C CA . SER A 1 98 ? -16.802 -5.912 -2.983 1.00 90.00 98 SER A CA 1
ATOM 778 C C . SER A 1 98 ? -18.212 -6.156 -2.463 1.00 90.00 98 SER A C 1
ATOM 780 O O . SER A 1 98 ? -19.149 -6.048 -3.277 1.00 90.00 98 SER A O 1
#

Sequence (98 aa):
MIRFDGSIRIPKWGQILVVVLMLTLPAVYPGEGGPRSGVRFEAQREGSEDFELLRMLERTKPRQAATMVRSVTNGFGSYTKDLRVFRAARRKLLKVLS

Secondary structure (DSSP, 8-state):
-----S-----HHHHHHHHHHHHH--SEE--TTSPEEPHHHHHHHHHHHHHHHHHHHHHH-HHHHHHHHHTTEEETTEE---HHHHHHHHHHHHHHH-

pLDDT: mean 82.02, std 18.99, range [32.09, 97.81]

Foldseek 3Di:
DDDDDPDDPQPPVSVVVVVVCVVVFDQWDADPVGIDGTPVVVVVVVVVVLVVLLVVCCVPPVVVSVVLCVQAAPDDVGGDPDPVSVVVSSVVSVVVVD